Protein AF-A0A960R6N9-F1 (afdb_monomer)

Sequence (102 aa):
VTLDRIAWDPNTRTLSLKIHPSGDATFQTAFIGTRKGYDATKPKSENGIGEVFAKVEGTEASFQMPDDALYLRATVTSSARPENPSFPEQTQQAWIQPVGWR

Secondary structure (DSSP, 8-state):
--EEEEEEETTTTEEEEEEPP-TT--EEEEEEEEETT--TTS-TTTS-SSEEEEEEESSEEEEEPPTTEEEEEEEEEESSPPSS-SSTT---EEEEEEE---

Radius of gyration: 14.76 Å; Cα contacts (8 Å, |Δi|>4): 214; chains: 1; bounding box: 34×29×39 Å

Foldseek 3Di:
DAWPDWDADLVQQKTKTFADDDPPKKKKKFKWFAFAVFDPVDDPVRRRGGDGPDMDIDRIDMDHDDPRTQWIWMKMWICDCDPDDPDPPDTDMDIGDIDDHD

Nearest PDB structures (foldseek):
  5hx2-assembly1_A  TM=5.235E-01  e=4.083E-01  Tequatrovirus T4
  6hqc-assembly1_A  TM=3.796E-01  e=2.120E-01  Bacillus subtilis
  4l18-assembly2_E  TM=3.669E-01  e=1.515E+00  Mus musculus
  7yq6-assembly1_F  TM=4.331E-01  e=9.703E+00  Homo sapiens

pLDDT: mean 93.74, std 5.11, range [66.06, 98.5]

Structure (mmCIF, N/CA/C/O backbone):
data_AF-A0A960R6N9-F1
#
_entry.id   AF-A0A960R6N9-F1
#
loop_
_atom_site.group_PDB
_atom_site.id
_atom_site.type_symbol
_atom_site.label_atom_id
_atom_site.label_alt_id
_atom_site.label_comp_id
_atom_site.label_asym_id
_atom_site.label_entity_id
_atom_site.label_seq_id
_atom_site.pdbx_PDB_ins_code
_atom_site.Cartn_x
_atom_site.Cartn_y
_atom_site.Cartn_z
_atom_site.occupancy
_atom_site.B_iso_or_equiv
_atom_site.auth_seq_id
_atom_site.auth_comp_id
_atom_site.auth_asym_id
_atom_site.auth_atom_id
_atom_site.pdbx_PDB_model_num
ATOM 1 N N . VAL A 1 1 ? -3.388 -2.556 14.924 1.00 88.56 1 VAL A N 1
ATOM 2 C CA . VAL A 1 1 ? -3.905 -3.041 13.617 1.00 88.56 1 VAL A CA 1
ATOM 3 C C . VAL A 1 1 ? -3.670 -4.535 13.531 1.00 88.56 1 VAL A C 1
ATOM 5 O O . VAL A 1 1 ? -2.517 -4.947 13.572 1.00 88.56 1 VAL A O 1
ATOM 8 N N . THR A 1 2 ? -4.739 -5.317 13.410 1.00 93.12 2 THR A N 1
ATOM 9 C CA . THR A 1 2 ? -4.677 -6.778 13.254 1.00 93.12 2 THR A CA 1
ATOM 10 C C . THR A 1 2 ? -5.219 -7.146 11.878 1.00 93.12 2 THR A C 1
ATOM 12 O O . THR A 1 2 ? -6.208 -6.566 11.434 1.00 93.12 2 THR A O 1
ATOM 15 N N . LEU A 1 3 ? -4.552 -8.064 11.179 1.00 93.62 3 LEU A N 1
ATOM 16 C CA . LEU A 1 3 ? -4.947 -8.514 9.844 1.00 93.62 3 LEU A CA 1
ATOM 17 C C . LEU A 1 3 ? -5.488 -9.939 9.942 1.00 93.62 3 LEU A C 1
ATOM 19 O O . LEU A 1 3 ? -4.762 -10.838 10.357 1.00 93.62 3 LEU A O 1
ATOM 23 N N . ASP A 1 4 ? -6.738 -10.138 9.529 1.00 95.62 4 ASP A N 1
ATOM 24 C CA . ASP A 1 4 ? -7.363 -11.462 9.454 1.00 95.62 4 ASP A CA 1
ATOM 25 C C . ASP A 1 4 ? -6.848 -12.241 8.237 1.00 95.62 4 ASP A C 1
ATOM 27 O O . ASP A 1 4 ? -6.780 -13.471 8.244 1.00 95.62 4 ASP A O 1
ATOM 31 N N . ARG A 1 5 ? -6.502 -11.528 7.154 1.00 95.75 5 ARG A N 1
ATOM 32 C CA . ARG A 1 5 ? -6.022 -12.143 5.914 1.00 95.75 5 ARG A CA 1
ATOM 33 C C . ARG A 1 5 ? -5.099 -11.221 5.133 1.00 95.75 5 ARG A C 1
ATOM 35 O O . ARG A 1 5 ? -5.371 -10.033 4.987 1.00 95.75 5 ARG A O 1
ATOM 42 N N . ILE A 1 6 ? -4.072 -11.823 4.541 1.00 96.81 6 ILE A N 1
ATOM 43 C CA . ILE A 1 6 ? -3.242 -11.248 3.481 1.00 96.81 6 ILE A CA 1
ATOM 44 C C . ILE A 1 6 ? -3.156 -12.303 2.375 1.00 96.81 6 ILE A C 1
ATOM 46 O O . ILE A 1 6 ? -2.858 -13.462 2.657 1.00 96.81 6 ILE A O 1
ATOM 50 N N . ALA A 1 7 ? -3.446 -11.933 1.131 1.00 97.31 7 ALA A N 1
ATOM 51 C CA . ALA A 1 7 ? -3.391 -12.843 -0.007 1.00 97.31 7 ALA A CA 1
ATOM 52 C C . ALA A 1 7 ? -2.788 -12.153 -1.232 1.00 97.31 7 ALA A C 1
ATOM 54 O O . ALA A 1 7 ? -3.238 -11.080 -1.627 1.00 97.31 7 ALA A O 1
ATOM 55 N N . TRP A 1 8 ? -1.797 -12.801 -1.839 1.00 97.56 8 TRP A N 1
ATOM 56 C CA . TRP A 1 8 ? -1.219 -12.416 -3.121 1.00 97.56 8 TRP A CA 1
ATOM 57 C C . TRP A 1 8 ? -1.598 -13.453 -4.175 1.00 97.56 8 TRP A C 1
ATOM 59 O O . TRP A 1 8 ? -1.269 -14.630 -4.019 1.00 97.56 8 TRP A O 1
ATOM 69 N N . ASP A 1 9 ? -2.273 -13.016 -5.236 1.00 97.44 9 ASP A N 1
ATOM 70 C CA . ASP A 1 9 ? -2.517 -13.830 -6.424 1.00 97.44 9 ASP A CA 1
ATOM 71 C C . ASP A 1 9 ? -1.482 -13.472 -7.506 1.00 97.44 9 ASP A C 1
ATOM 73 O O . ASP A 1 9 ? -1.538 -12.373 -8.066 1.00 97.44 9 ASP A O 1
ATOM 77 N N . PRO A 1 10 ? -0.525 -14.364 -7.823 1.00 95.25 10 PRO A N 1
ATOM 78 C CA . PRO A 1 10 ? 0.489 -14.095 -8.835 1.00 95.25 10 PRO A CA 1
ATOM 79 C C . PRO A 1 10 ? -0.050 -14.115 -10.272 1.00 95.25 10 PRO A C 1
ATOM 81 O O . PRO A 1 10 ? 0.619 -13.573 -11.151 1.00 95.25 10 PRO A O 1
ATOM 84 N N . ASN A 1 11 ? -1.212 -14.728 -10.528 1.00 95.88 11 ASN A N 1
ATOM 85 C CA . ASN A 1 11 ? -1.798 -14.818 -11.868 1.00 95.88 11 ASN A CA 1
ATOM 86 C C . ASN A 1 11 ? -2.465 -13.500 -12.254 1.00 95.88 11 ASN A C 1
ATOM 88 O O . ASN A 1 11 ? -2.256 -12.999 -13.355 1.00 95.88 11 ASN A O 1
ATOM 92 N N . THR A 1 12 ? -3.233 -12.915 -11.333 1.00 96.69 12 THR A N 1
ATOM 93 C CA . THR A 1 12 ? -3.876 -11.609 -11.543 1.00 96.69 12 THR A CA 1
ATOM 94 C C . THR A 1 12 ? -3.006 -10.442 -11.086 1.00 96.69 12 THR A C 1
ATOM 96 O O . THR A 1 12 ? -3.320 -9.295 -11.394 1.00 96.69 12 THR A O 1
ATOM 99 N N . ARG A 1 13 ? -1.909 -10.724 -10.369 1.00 97.06 13 ARG A N 1
ATOM 100 C CA . ARG A 1 13 ? -1.037 -9.744 -9.704 1.00 97.06 13 ARG A CA 1
ATOM 101 C C . ARG A 1 13 ? -1.797 -8.907 -8.671 1.00 97.06 13 ARG A C 1
ATOM 103 O O . ARG A 1 13 ? -1.565 -7.708 -8.547 1.00 97.06 13 ARG A O 1
ATOM 110 N N . THR A 1 14 ? -2.709 -9.524 -7.924 1.00 98.12 14 THR A N 1
ATOM 111 C CA . THR A 1 14 ? -3.586 -8.816 -6.978 1.00 98.12 14 THR A CA 1
ATOM 112 C C . THR A 1 14 ? -3.169 -9.070 -5.535 1.00 98.12 14 THR A C 1
ATOM 114 O O . THR A 1 14 ? -3.086 -10.218 -5.099 1.00 98.12 14 THR A O 1
ATOM 117 N N . LEU A 1 15 ? -2.962 -7.996 -4.769 1.00 98.25 15 LEU A N 1
ATOM 118 C CA . LEU A 1 15 ? -2.781 -8.053 -3.318 1.00 98.25 15 LEU A CA 1
ATOM 119 C C . LEU A 1 15 ? -4.097 -7.686 -2.633 1.00 98.25 15 LEU A C 1
ATOM 121 O O . LEU A 1 15 ? -4.622 -6.596 -2.843 1.00 98.25 15 LEU A O 1
ATOM 125 N N . SER A 1 16 ? -4.603 -8.589 -1.796 1.00 98.06 16 SER A N 1
ATOM 126 C CA . SER A 1 16 ? -5.828 -8.395 -1.020 1.00 98.06 16 SER A CA 1
ATOM 127 C C . SER A 1 16 ? -5.568 -8.565 0.469 1.00 98.06 16 SER A C 1
ATOM 129 O O . SER A 1 16 ? -4.779 -9.418 0.885 1.00 98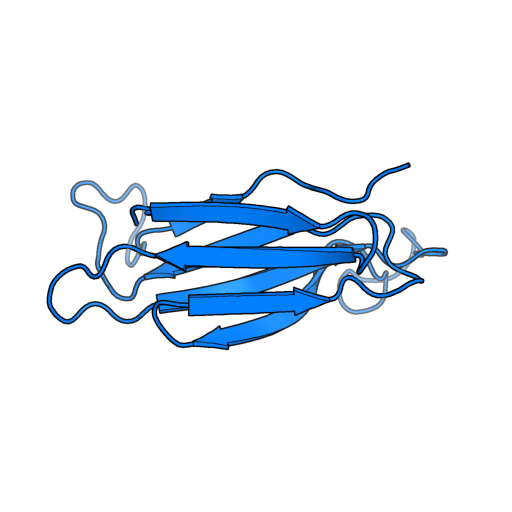.06 16 SER A O 1
ATOM 131 N N . LEU A 1 17 ? -6.258 -7.770 1.276 1.00 97.12 17 LEU A N 1
ATOM 132 C CA . LEU A 1 17 ? -6.141 -7.774 2.726 1.00 97.12 17 LEU A CA 1
ATOM 133 C C . LEU A 1 17 ? -7.491 -7.569 3.405 1.00 97.12 17 LEU A C 1
ATOM 135 O O . LEU A 1 17 ? -8.346 -6.828 2.919 1.00 97.12 17 LEU A O 1
ATOM 139 N N . LYS A 1 18 ? -7.642 -8.238 4.547 1.00 97.69 18 LYS A N 1
ATOM 140 C CA . LYS A 1 18 ? -8.769 -8.088 5.461 1.00 97.69 18 LYS A CA 1
ATOM 141 C C . LYS A 1 18 ? -8.244 -7.698 6.832 1.00 97.69 18 LYS A C 1
ATOM 143 O O . LYS A 1 18 ? -7.383 -8.380 7.390 1.00 97.69 18 LYS A O 1
ATOM 148 N N . ILE A 1 19 ? -8.746 -6.585 7.338 1.00 97.62 19 ILE A N 1
ATOM 149 C CA . ILE A 1 19 ? -8.372 -5.976 8.607 1.00 97.62 19 ILE A CA 1
ATOM 150 C C . ILE A 1 19 ? -9.442 -6.344 9.627 1.00 97.62 19 ILE A C 1
ATOM 152 O O . ILE A 1 19 ? -10.634 -6.178 9.366 1.00 97.62 19 ILE A O 1
ATOM 156 N N . HIS A 1 20 ? -9.005 -6.803 10.794 1.00 96.75 20 HIS A N 1
ATOM 157 C CA . HIS A 1 20 ? -9.897 -7.047 11.914 1.00 96.75 20 HIS A CA 1
ATOM 158 C C . HIS A 1 20 ? -10.482 -5.711 12.410 1.00 96.75 20 HIS A C 1
ATOM 160 O O . HIS A 1 20 ? -9.702 -4.811 12.753 1.00 96.75 20 HIS A O 1
ATOM 166 N N . PRO A 1 21 ? -11.818 -5.545 12.470 1.00 94.06 21 PRO A N 1
ATOM 167 C CA . PRO A 1 21 ? -12.430 -4.356 13.055 1.00 94.06 21 PRO A CA 1
ATOM 168 C C . PRO A 1 21 ? -11.982 -4.154 14.509 1.00 94.06 21 PRO A C 1
ATOM 170 O O . PRO A 1 21 ? -11.836 -5.112 15.259 1.00 94.06 21 PRO A O 1
ATOM 173 N N . SER A 1 22 ? -11.775 -2.905 14.927 1.00 90.94 22 SER A N 1
ATOM 174 C CA . SER A 1 22 ? -11.312 -2.583 16.282 1.00 90.94 22 SER A CA 1
ATOM 175 C C . SER A 1 22 ? -12.093 -1.396 16.838 1.00 90.94 22 SER A C 1
ATOM 177 O O . SER A 1 22 ? -11.641 -0.255 16.745 1.00 90.94 22 SER A O 1
ATOM 179 N N . GLY A 1 23 ? -13.270 -1.671 17.409 1.00 89.56 23 GLY A N 1
ATOM 180 C CA . GLY A 1 23 ? -14.215 -0.637 17.847 1.00 89.56 23 GLY A CA 1
ATOM 181 C C . GLY A 1 23 ? -14.593 0.302 16.697 1.00 89.56 23 GLY A C 1
ATOM 182 O O . GLY A 1 23 ? -14.814 -0.161 15.580 1.00 89.56 23 GLY A O 1
ATOM 183 N N . ASP A 1 24 ? -14.587 1.610 16.959 1.00 91.75 24 ASP A N 1
ATOM 184 C CA . ASP A 1 24 ? -14.914 2.662 15.980 1.00 91.75 24 ASP A CA 1
ATOM 185 C C . ASP A 1 24 ? -13.706 3.117 15.137 1.00 91.75 24 ASP A C 1
ATOM 187 O O . ASP A 1 24 ? -13.739 4.159 14.477 1.00 91.75 24 ASP A O 1
ATOM 191 N N . ALA A 1 25 ? -12.597 2.373 15.178 1.00 93.44 25 ALA A N 1
ATOM 192 C CA . ALA A 1 25 ? -11.406 2.731 14.426 1.00 93.44 25 ALA A CA 1
ATOM 193 C C . ALA A 1 25 ? -11.655 2.630 12.914 1.00 93.44 25 ALA A C 1
ATOM 195 O O . ALA A 1 25 ? -12.143 1.620 12.405 1.00 93.44 25 ALA A O 1
ATOM 196 N N . THR A 1 26 ? -11.240 3.660 12.182 1.00 95.44 26 THR A N 1
ATOM 197 C CA . THR A 1 26 ? -11.201 3.645 10.721 1.00 95.44 26 THR A CA 1
ATOM 198 C C . THR A 1 26 ? -9.820 3.217 10.251 1.00 95.44 26 THR A C 1
ATOM 200 O O . THR A 1 26 ? -8.827 3.334 10.978 1.00 95.44 26 THR A O 1
ATOM 203 N N . PHE A 1 27 ? -9.753 2.692 9.029 1.00 97.19 27 PHE A N 1
ATOM 204 C CA . PHE A 1 27 ? -8.516 2.203 8.440 1.00 97.19 27 PHE A CA 1
ATOM 205 C C . PHE A 1 27 ? -8.348 2.740 7.027 1.00 97.19 27 PHE A C 1
ATOM 207 O O . PHE A 1 27 ? -9.301 2.784 6.250 1.00 97.19 27 PHE A O 1
ATOM 214 N N . GLN A 1 28 ? -7.113 3.103 6.699 1.00 98.06 28 GLN A N 1
ATOM 215 C CA . GLN A 1 28 ? -6.687 3.422 5.347 1.00 98.06 28 GLN A CA 1
ATOM 216 C C . GLN A 1 28 ? -5.517 2.520 4.971 1.00 98.06 28 GLN A C 1
ATOM 218 O O . GLN A 1 28 ? -4.517 2.432 5.684 1.00 98.06 28 GLN A O 1
ATOM 223 N N . THR A 1 29 ? -5.631 1.880 3.819 1.00 98.44 29 THR A N 1
ATOM 224 C CA . THR A 1 29 ? -4.591 1.052 3.221 1.00 98.44 29 THR A CA 1
ATOM 225 C C . THR A 1 29 ? -3.962 1.807 2.066 1.00 98.44 29 THR A C 1
ATOM 227 O O . THR A 1 29 ? -4.656 2.164 1.119 1.00 98.44 29 THR A O 1
ATOM 230 N N . ALA A 1 30 ? -2.651 2.025 2.120 1.00 98.50 30 ALA A N 1
ATOM 231 C CA . ALA A 1 30 ? -1.873 2.557 1.009 1.00 98.50 30 ALA A CA 1
ATOM 232 C C . ALA A 1 30 ? -1.114 1.421 0.316 1.00 98.50 30 ALA A C 1
ATOM 234 O O . ALA A 1 30 ? -0.292 0.754 0.949 1.00 98.50 30 ALA A O 1
ATOM 235 N N . PHE A 1 31 ? -1.366 1.229 -0.976 1.00 98.25 31 PHE A N 1
ATOM 236 C CA . PHE A 1 31 ? -0.617 0.323 -1.842 1.00 98.25 31 PHE A CA 1
ATOM 237 C C . PHE A 1 31 ? 0.560 1.071 -2.455 1.00 98.25 31 PHE A C 1
ATOM 239 O O . PHE A 1 31 ? 0.382 2.123 -3.067 1.00 98.25 31 PHE A O 1
ATOM 246 N N . ILE A 1 32 ? 1.767 0.553 -2.245 1.00 97.94 32 ILE A N 1
ATOM 247 C CA . ILE A 1 32 ? 3.019 1.264 -2.499 1.00 97.94 32 ILE A CA 1
ATOM 248 C C . ILE A 1 32 ? 3.945 0.377 -3.322 1.00 97.94 32 ILE A C 1
ATOM 250 O O . ILE A 1 32 ? 4.075 -0.812 -3.033 1.00 97.94 32 ILE A O 1
ATOM 254 N N . GLY A 1 33 ? 4.641 0.948 -4.296 1.00 96.56 33 GLY A N 1
ATOM 255 C CA . GLY A 1 33 ? 5.650 0.226 -5.062 1.00 96.56 33 GLY A CA 1
ATOM 256 C C . GLY A 1 33 ? 6.647 1.145 -5.744 1.00 96.56 33 GLY A C 1
ATOM 257 O O . GLY A 1 33 ? 6.692 2.345 -5.487 1.00 96.56 33 GLY A O 1
ATOM 258 N N . THR A 1 34 ? 7.471 0.564 -6.607 1.00 96.31 34 THR A N 1
ATOM 259 C CA . THR A 1 34 ? 8.439 1.307 -7.421 1.00 96.31 34 THR A CA 1
ATOM 260 C C . THR A 1 34 ? 8.198 1.007 -8.892 1.00 96.31 34 THR A C 1
ATOM 262 O O . THR A 1 34 ? 8.028 -0.160 -9.247 1.00 96.31 34 THR A O 1
ATOM 265 N N . ARG A 1 35 ? 8.200 2.034 -9.745 1.00 94.56 35 ARG A N 1
ATOM 266 C CA . ARG A 1 35 ? 8.063 1.892 -11.203 1.00 94.56 35 ARG A CA 1
ATOM 267 C C . ARG A 1 35 ? 9.339 1.298 -11.816 1.00 94.56 35 ARG A C 1
ATOM 269 O O . ARG A 1 35 ? 10.456 1.586 -11.387 1.00 94.56 35 ARG A O 1
ATOM 276 N N . LYS A 1 36 ? 9.197 0.478 -12.852 1.00 92.31 36 LYS A N 1
ATOM 277 C CA . LYS A 1 36 ? 10.282 0.069 -13.747 1.00 92.31 36 LYS A CA 1
ATOM 278 C C . LYS A 1 36 ? 10.809 1.317 -14.449 1.00 92.31 36 LYS A C 1
ATOM 280 O O . LYS A 1 36 ? 10.031 2.174 -14.851 1.00 92.31 36 LYS A O 1
ATOM 285 N N . GLY A 1 37 ? 12.129 1.414 -14.591 1.00 90.00 37 GLY A N 1
ATOM 286 C CA . GLY A 1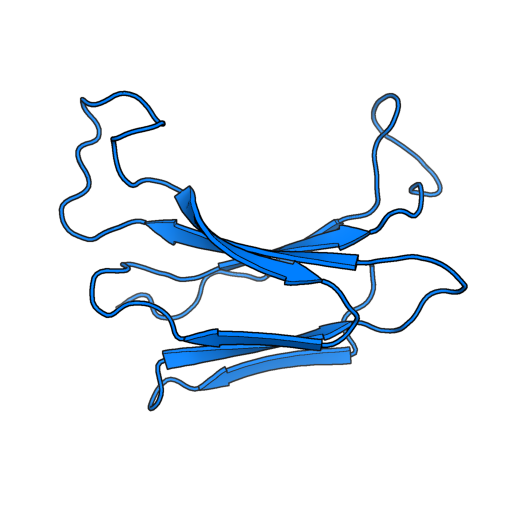 37 ? 12.760 2.609 -15.157 1.00 90.00 37 GLY A CA 1
ATOM 287 C C . GLY A 1 37 ? 12.744 3.824 -14.223 1.00 90.00 37 GLY A C 1
ATOM 288 O O . GLY A 1 37 ? 12.847 4.947 -14.707 1.00 90.00 37 GLY A O 1
ATOM 289 N N . TYR A 1 38 ? 12.606 3.608 -12.907 1.00 93.12 38 TYR A N 1
ATOM 290 C CA . TYR A 1 38 ? 12.784 4.660 -11.906 1.00 93.12 38 TYR A CA 1
ATOM 291 C C . TYR A 1 38 ? 14.126 5.383 -12.102 1.00 93.12 38 TYR A C 1
ATOM 293 O O . TYR A 1 38 ? 15.130 4.774 -12.477 1.00 93.12 38 TYR A O 1
ATOM 301 N N . ASP A 1 39 ? 14.150 6.680 -11.809 1.00 92.25 39 ASP A N 1
ATOM 302 C CA . ASP A 1 39 ? 15.341 7.515 -11.965 1.00 92.25 39 ASP A CA 1
ATOM 303 C C . ASP A 1 39 ? 15.782 8.047 -10.603 1.00 92.25 39 ASP A C 1
ATOM 305 O O . ASP A 1 39 ? 15.266 9.049 -10.113 1.00 92.25 39 ASP A O 1
ATOM 309 N N . ALA A 1 40 ? 16.758 7.377 -9.987 1.00 92.19 40 ALA A N 1
ATOM 310 C CA . ALA A 1 40 ? 17.272 7.753 -8.671 1.00 92.19 40 ALA A CA 1
ATOM 311 C C . ALA A 1 40 ? 17.913 9.153 -8.622 1.00 92.19 40 ALA A C 1
ATOM 313 O O . ALA A 1 40 ? 18.159 9.653 -7.526 1.00 92.19 40 ALA A O 1
ATOM 314 N N . THR A 1 41 ? 18.186 9.781 -9.771 1.00 95.31 41 THR A N 1
ATOM 315 C CA . THR A 1 41 ? 18.720 11.148 -9.827 1.00 95.31 41 THR A CA 1
ATOM 316 C C . THR A 1 41 ? 17.631 12.211 -9.667 1.00 95.31 41 THR A C 1
ATOM 318 O O . THR A 1 41 ? 17.934 13.352 -9.315 1.00 95.31 41 THR A O 1
ATOM 321 N N . LYS A 1 42 ? 16.357 11.846 -9.873 1.00 93.81 42 LYS A N 1
ATOM 322 C CA . LYS A 1 42 ? 15.216 12.754 -9.729 1.00 93.81 42 LYS A CA 1
ATOM 323 C C . LYS A 1 42 ? 14.769 12.918 -8.272 1.00 93.81 42 LYS A C 1
ATOM 325 O O . LYS A 1 42 ? 14.981 12.027 -7.440 1.00 93.81 42 LYS A O 1
ATOM 330 N N . PRO A 1 43 ? 14.074 14.026 -7.952 1.00 91.62 43 PRO A N 1
ATOM 331 C CA . PRO A 1 43 ? 13.404 14.192 -6.668 1.00 91.62 43 PRO A CA 1
ATOM 332 C C . PRO A 1 43 ? 12.433 13.043 -6.372 1.00 91.62 43 PRO A C 1
ATOM 334 O O . PRO A 1 43 ? 11.838 12.460 -7.276 1.00 91.62 43 PRO A O 1
ATOM 337 N N . LYS A 1 44 ? 12.210 12.748 -5.085 1.00 85.50 44 LYS A N 1
ATOM 338 C CA . LYS A 1 44 ? 11.322 11.661 -4.629 1.00 85.50 44 LYS A CA 1
ATOM 339 C C . LYS A 1 44 ? 9.896 11.741 -5.189 1.00 85.50 44 LYS A C 1
ATOM 341 O O . LYS A 1 44 ? 9.256 10.714 -5.372 1.00 85.50 44 LYS A O 1
ATOM 346 N N . SER A 1 45 ? 9.405 12.947 -5.462 1.00 86.06 45 SER A N 1
ATOM 347 C CA . SER A 1 45 ? 8.098 13.178 -6.088 1.00 86.06 45 SER A CA 1
ATOM 348 C C . SER A 1 45 ? 7.999 12.642 -7.519 1.00 86.06 45 SER A C 1
ATOM 350 O O . SER A 1 45 ? 6.894 12.425 -7.999 1.00 86.06 45 SER A O 1
ATOM 352 N N . GLU A 1 46 ? 9.129 12.435 -8.198 1.00 87.88 46 GLU A N 1
ATOM 353 C CA . GLU A 1 46 ? 9.198 12.165 -9.640 1.00 87.88 46 GLU A CA 1
ATOM 354 C C . GLU A 1 46 ? 10.078 10.960 -9.993 1.00 87.88 46 GLU A C 1
ATOM 356 O O . GLU A 1 46 ? 10.095 10.521 -11.142 1.00 87.88 46 GLU A O 1
ATOM 361 N N . ASN A 1 47 ? 10.822 10.413 -9.028 1.00 92.56 47 ASN A N 1
ATOM 362 C CA . ASN A 1 47 ? 11.733 9.304 -9.289 1.00 92.56 47 ASN A CA 1
ATOM 363 C C . ASN A 1 47 ? 11.038 7.947 -9.418 1.00 92.56 47 ASN A C 1
ATOM 365 O O . ASN A 1 47 ? 11.671 7.014 -9.893 1.00 92.56 47 ASN A O 1
ATOM 369 N N . GLY A 1 48 ? 9.769 7.825 -9.018 1.00 88.94 4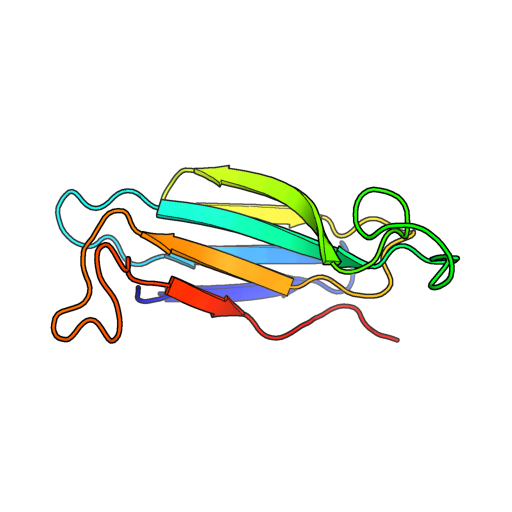8 GLY A N 1
ATOM 370 C CA . GLY A 1 48 ? 9.006 6.576 -9.088 1.00 88.94 48 GLY A CA 1
ATOM 371 C C . GLY A 1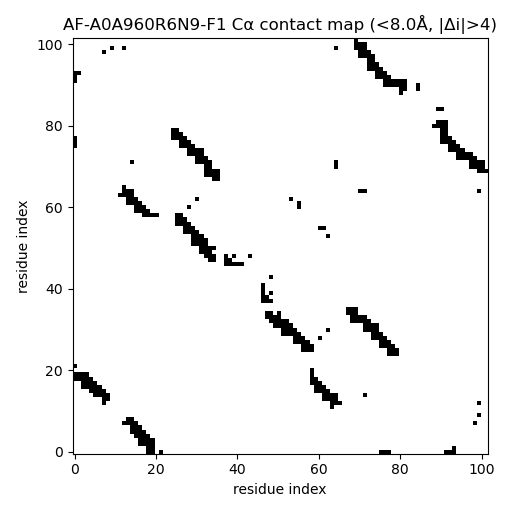 48 ? 9.378 5.541 -8.019 1.00 88.94 48 GLY A C 1
ATOM 372 O O . GLY A 1 48 ? 8.972 4.388 -8.145 1.00 88.94 48 GLY A O 1
ATOM 373 N N . ILE A 1 49 ? 10.141 5.914 -6.981 1.00 95.00 49 ILE A N 1
ATOM 374 C CA . ILE A 1 49 ? 10.531 5.042 -5.863 1.00 95.00 49 ILE A CA 1
ATOM 375 C C . ILE A 1 49 ? 9.556 5.210 -4.695 1.00 95.00 49 ILE A C 1
ATOM 377 O O . ILE A 1 49 ? 9.464 6.280 -4.093 1.00 95.00 49 ILE A O 1
ATOM 381 N N . GLY A 1 50 ? 8.890 4.122 -4.297 1.00 94.19 50 GLY A N 1
ATOM 382 C CA . GLY A 1 50 ? 7.954 4.148 -3.168 1.00 94.19 50 GLY A CA 1
ATOM 383 C C . GLY A 1 50 ? 6.712 5.004 -3.438 1.00 94.19 50 GLY A C 1
ATOM 384 O O . GLY A 1 50 ? 6.201 5.647 -2.521 1.00 94.19 50 GLY A O 1
ATOM 385 N N . GLU A 1 51 ? 6.253 5.013 -4.689 1.00 94.88 51 GLU A N 1
ATOM 386 C CA . GLU A 1 51 ? 5.024 5.659 -5.140 1.00 94.88 51 GLU A CA 1
ATOM 387 C C . GLU A 1 51 ? 3.806 5.001 -4.484 1.00 94.88 51 GLU A C 1
ATOM 389 O O . GLU A 1 51 ? 3.725 3.775 -4.391 1.00 94.88 51 GLU A O 1
ATOM 394 N N . VAL A 1 52 ? 2.843 5.813 -4.043 1.00 96.81 52 VAL A N 1
ATOM 395 C CA . VAL A 1 52 ? 1.535 5.330 -3.586 1.00 96.81 52 VAL A CA 1
ATOM 396 C C . VAL A 1 52 ? 0.637 5.169 -4.811 1.00 96.81 52 VAL A C 1
ATOM 398 O O . VAL A 1 52 ? 0.150 6.161 -5.343 1.00 96.81 52 VAL A O 1
ATOM 401 N N . PHE A 1 53 ? 0.396 3.932 -5.240 1.00 96.81 53 PHE A N 1
ATOM 402 C CA . PHE A 1 53 ? -0.444 3.645 -6.405 1.00 96.81 53 PHE A CA 1
ATOM 403 C C . PHE A 1 53 ? -1.936 3.807 -6.116 1.00 96.81 53 PHE A C 1
ATOM 405 O O . PHE A 1 53 ? -2.691 4.252 -6.976 1.00 96.81 53 PHE A O 1
ATOM 412 N N . ALA A 1 54 ? -2.370 3.432 -4.913 1.00 97.75 54 ALA A N 1
ATOM 413 C CA . ALA A 1 54 ? -3.764 3.538 -4.505 1.00 97.75 54 ALA A CA 1
ATOM 414 C C . ALA A 1 54 ? -3.897 3.672 -2.990 1.00 97.75 54 ALA A C 1
ATOM 416 O O . ALA A 1 54 ? -3.060 3.185 -2.223 1.00 97.75 54 ALA A O 1
AT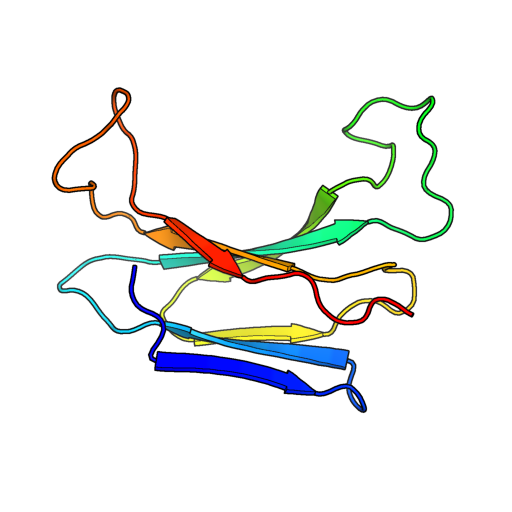OM 417 N N . LYS A 1 55 ? -4.995 4.303 -2.571 1.00 98.31 55 LYS A N 1
ATOM 418 C CA . LYS A 1 55 ? -5.457 4.339 -1.185 1.00 98.31 55 LYS A CA 1
ATOM 419 C C . LYS A 1 55 ? -6.875 3.791 -1.126 1.00 98.31 55 LYS A C 1
ATOM 421 O O . LYS A 1 55 ? -7.709 4.187 -1.932 1.00 98.31 55 LYS A O 1
ATOM 426 N N . VAL A 1 56 ? -7.128 2.893 -0.182 1.00 98.12 56 VAL A N 1
ATOM 427 C CA . VAL A 1 56 ? -8.442 2.280 0.039 1.00 98.12 56 VAL A CA 1
ATOM 428 C C . VAL A 1 56 ? -8.820 2.452 1.502 1.00 98.12 56 VAL A C 1
ATOM 430 O O . VAL A 1 56 ? -8.010 2.168 2.385 1.00 98.12 56 VAL A O 1
ATOM 433 N N . GLU A 1 57 ? -10.031 2.932 1.753 1.00 97.56 57 GLU A N 1
ATOM 434 C CA . GLU A 1 57 ? -10.588 3.072 3.097 1.00 97.56 57 GLU A CA 1
ATOM 435 C C . GLU A 1 57 ? -11.471 1.872 3.442 1.00 97.56 57 GLU A C 1
ATOM 437 O O . GLU A 1 57 ? -12.120 1.297 2.570 1.00 97.56 57 GLU A O 1
ATOM 442 N N . GLY A 1 58 ? -11.502 1.508 4.723 1.00 96.81 58 GLY A N 1
ATOM 443 C CA . GLY A 1 58 ? -12.317 0.409 5.236 1.00 96.81 58 GLY A CA 1
ATOM 444 C C . GLY A 1 58 ? -11.505 -0.812 5.665 1.00 96.81 58 GLY A C 1
ATOM 445 O O . GLY A 1 58 ? -10.277 -0.787 5.737 1.00 96.81 58 GLY A O 1
ATOM 446 N N . THR A 1 59 ? -12.218 -1.883 6.009 1.00 97.06 59 THR A N 1
ATOM 447 C CA . THR A 1 59 ? -11.647 -3.119 6.572 1.00 97.06 59 THR A CA 1
ATOM 448 C C . THR A 1 59 ? -11.240 -4.140 5.514 1.00 97.06 59 THR A C 1
ATOM 450 O O . THR A 1 59 ? -10.564 -5.116 5.830 1.00 97.06 59 THR A O 1
ATOM 453 N N . GLU A 1 60 ? -11.609 -3.922 4.256 1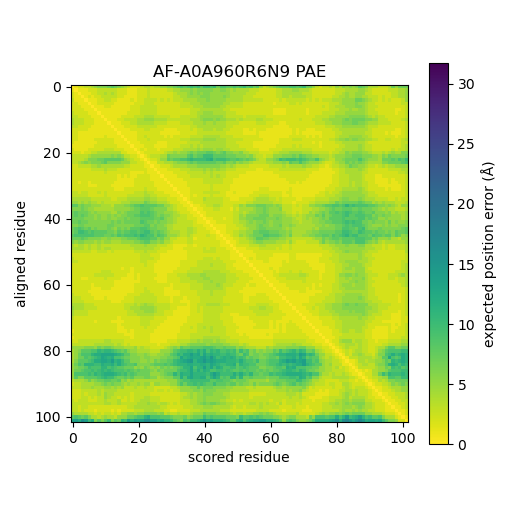.00 97.69 60 GLU A N 1
ATOM 454 C CA . GLU A 1 60 ? -11.225 -4.766 3.131 1.00 97.69 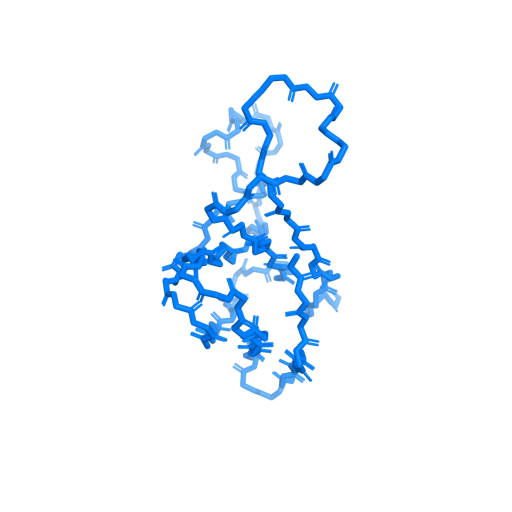60 GLU A CA 1
ATOM 455 C C . GLU A 1 60 ? -10.591 -3.895 2.052 1.00 97.69 60 GLU A C 1
ATOM 457 O O . GLU A 1 60 ? -11.130 -2.854 1.679 1.00 97.69 60 GLU A O 1
ATOM 462 N N . ALA A 1 61 ? -9.429 -4.313 1.556 1.00 97.81 61 ALA A N 1
ATOM 463 C CA . ALA A 1 61 ? -8.761 -3.626 0.464 1.00 97.81 61 ALA A CA 1
ATOM 464 C C . ALA A 1 61 ? -8.155 -4.627 -0.512 1.00 97.81 61 ALA A C 1
ATOM 466 O O . ALA A 1 61 ? -7.614 -5.665 -0.126 1.00 97.81 61 ALA A O 1
ATOM 467 N N . SER A 1 62 ? -8.224 -4.290 -1.793 1.00 98.00 62 SER A N 1
ATOM 468 C CA . SER A 1 62 ? -7.629 -5.073 -2.865 1.00 98.00 62 SER A CA 1
ATOM 469 C C . SER A 1 62 ? -7.085 -4.137 -3.929 1.00 98.00 62 SER A C 1
ATOM 471 O O . SER A 1 62 ? -7.699 -3.113 -4.230 1.00 98.00 62 SER A O 1
ATOM 473 N N . PHE A 1 63 ? -5.921 -4.470 -4.475 1.00 98.38 63 PHE A N 1
ATOM 474 C CA . PHE A 1 63 ? -5.310 -3.697 -5.543 1.00 98.38 63 PHE A CA 1
ATOM 475 C C . PHE A 1 63 ? -4.500 -4.590 -6.473 1.00 98.38 63 PHE A C 1
ATOM 477 O O . PHE A 1 63 ? -3.740 -5.459 -6.032 1.00 98.38 63 PHE A O 1
ATOM 484 N N . GLN A 1 64 ? -4.665 -4.351 -7.771 1.00 98.25 64 GLN A N 1
ATOM 485 C CA . GLN A 1 64 ? -3.899 -5.014 -8.811 1.00 98.25 64 GLN A CA 1
ATOM 486 C C . GLN A 1 64 ? -2.588 -4.260 -9.041 1.00 98.25 64 GLN A C 1
ATOM 488 O O . GLN A 1 64 ? -2.584 -3.076 -9.367 1.00 98.25 64 GLN A O 1
ATOM 493 N N . MET A 1 65 ? -1.468 -4.955 -8.864 1.00 97.31 65 MET A N 1
ATOM 494 C CA . MET A 1 65 ? -0.129 -4.428 -9.088 1.00 97.31 65 MET 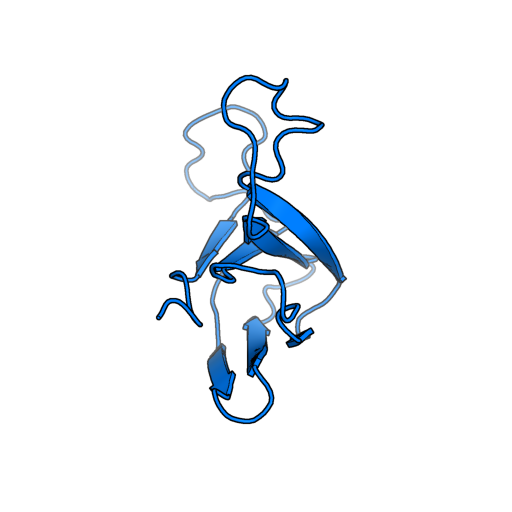A CA 1
ATOM 495 C C . MET A 1 65 ? 0.059 -4.069 -10.571 1.00 97.31 65 MET A C 1
ATOM 497 O O . MET A 1 65 ? -0.043 -4.966 -11.415 1.00 97.31 65 MET A O 1
ATOM 501 N N . PRO A 1 66 ? 0.409 -2.808 -10.891 1.00 96.62 66 PRO A N 1
ATOM 502 C CA . PRO A 1 66 ? 0.700 -2.387 -12.257 1.00 96.62 66 PRO A CA 1
ATOM 503 C C . PRO A 1 66 ? 1.780 -3.249 -12.922 1.00 96.62 66 PRO A C 1
ATOM 505 O O . PRO A 1 66 ? 2.691 -3.762 -12.261 1.00 96.62 66 PRO A O 1
ATOM 508 N N . ASP A 1 67 ? 1.714 -3.408 -14.242 1.00 95.25 67 ASP A N 1
ATOM 509 C CA . ASP A 1 67 ? 2.689 -4.205 -15.006 1.00 95.25 67 ASP A CA 1
ATOM 510 C C . ASP A 1 67 ? 4.092 -3.591 -14.999 1.00 95.25 67 ASP A C 1
ATOM 512 O O . ASP A 1 67 ? 5.112 -4.294 -15.051 1.00 95.25 67 ASP A O 1
ATOM 516 N N . ASP A 1 68 ? 4.144 -2.268 -14.890 1.00 95.12 68 ASP A N 1
ATOM 517 C CA . ASP A 1 68 ? 5.354 -1.478 -14.755 1.00 95.12 68 ASP A CA 1
ATOM 518 C C . ASP A 1 68 ? 5.807 -1.330 -13.297 1.00 95.12 68 ASP A C 1
ATOM 520 O O . ASP A 1 68 ? 6.805 -0.670 -13.059 1.00 95.12 68 ASP A O 1
ATOM 524 N N . ALA A 1 69 ? 5.158 -1.956 -12.313 1.00 96.00 69 ALA A N 1
ATOM 525 C CA . ALA A 1 69 ? 5.677 -1.995 -10.949 1.00 96.00 69 ALA A CA 1
ATOM 526 C C . ALA A 1 69 ? 6.721 -3.117 -10.782 1.00 96.00 69 ALA A C 1
ATOM 528 O O . ALA A 1 69 ? 6.550 -4.237 -11.273 1.00 96.00 69 ALA A O 1
ATOM 529 N N . LEU A 1 70 ? 7.802 -2.820 -10.057 1.00 95.75 70 LEU A N 1
ATOM 530 C CA . LEU A 1 70 ? 8.830 -3.784 -9.653 1.00 95.75 70 LEU A CA 1
ATOM 531 C C . LEU A 1 70 ? 8.365 -4.677 -8.499 1.00 95.75 70 LEU A C 1
ATOM 533 O O . LEU A 1 70 ? 8.668 -5.864 -8.464 1.00 95.75 70 LEU A O 1
ATOM 537 N N . TYR A 1 71 ? 7.629 -4.103 -7.553 1.00 96.31 71 TYR A N 1
ATOM 538 C CA . TYR A 1 71 ? 7.013 -4.804 -6.433 1.00 96.31 71 TYR A CA 1
ATOM 539 C C . TYR A 1 71 ? 5.780 -4.032 -5.967 1.00 96.31 71 TYR A C 1
ATOM 541 O O . TYR A 1 71 ? 5.621 -2.846 -6.277 1.00 96.31 71 TYR A O 1
ATOM 549 N N . LEU A 1 72 ? 4.952 -4.693 -5.165 1.00 97.62 72 LEU A N 1
ATOM 550 C CA . LEU A 1 72 ? 3.850 -4.080 -4.438 1.00 97.62 72 LEU A CA 1
ATOM 551 C C . LEU A 1 72 ? 3.968 -4.410 -2.950 1.00 97.62 72 LEU A C 1
ATOM 553 O O . LEU A 1 72 ? 4.204 -5.554 -2.582 1.00 97.62 72 LEU A O 1
ATOM 557 N N . ARG A 1 73 ? 3.783 -3.422 -2.082 1.00 97.38 73 ARG A N 1
ATOM 558 C CA . ARG A 1 73 ? 3.589 -3.599 -0.639 1.00 97.38 73 ARG A CA 1
ATOM 559 C C . ARG A 1 73 ? 2.378 -2.795 -0.194 1.00 97.38 73 ARG A C 1
ATOM 561 O O . ARG A 1 73 ? 1.887 -1.946 -0.936 1.00 97.38 73 ARG A O 1
ATOM 568 N N . ALA A 1 74 ? 1.931 -3.016 1.032 1.00 97.75 74 ALA A N 1
ATOM 569 C CA . ALA A 1 74 ? 0.860 -2.222 1.609 1.00 97.75 74 ALA A CA 1
ATOM 570 C C . ALA A 1 74 ? 1.206 -1.764 3.027 1.00 97.75 74 ALA A C 1
ATOM 572 O O . ALA A 1 74 ? 1.880 -2.467 3.784 1.00 97.75 74 ALA A O 1
ATOM 573 N N . THR A 1 75 ? 0.745 -0.569 3.374 1.00 98.00 75 THR A N 1
ATOM 574 C CA . THR A 1 75 ? 0.771 -0.048 4.741 1.00 98.00 75 THR A CA 1
ATOM 575 C C . THR A 1 75 ? -0.656 0.280 5.143 1.00 98.00 75 THR A C 1
ATOM 577 O O . THR A 1 75 ? -1.319 1.079 4.485 1.00 98.00 75 THR A O 1
ATOM 580 N N . VAL A 1 76 ? -1.121 -0.333 6.226 1.00 97.44 76 VAL A N 1
ATOM 581 C CA . VAL A 1 76 ? -2.424 -0.050 6.829 1.00 97.44 76 VAL A CA 1
ATOM 582 C C . VAL A 1 76 ? -2.211 0.924 7.976 1.00 97.44 76 VAL A C 1
ATOM 584 O O . VAL A 1 76 ? -1.367 0.673 8.833 1.00 97.44 76 VAL A O 1
ATOM 587 N N . THR A 1 77 ? -2.970 2.014 7.999 1.00 96.50 77 THR A N 1
ATOM 588 C CA . THR A 1 77 ? -2.980 3.014 9.073 1.00 96.50 77 THR A CA 1
ATOM 589 C C . THR A 1 77 ? -4.363 3.056 9.702 1.00 96.50 77 THR A C 1
ATOM 591 O O . THR A 1 77 ? -5.356 3.154 8.987 1.00 96.50 77 THR A O 1
ATOM 594 N N . SER A 1 78 ? -4.429 2.965 11.028 1.00 95.69 78 SER A N 1
ATOM 595 C CA . SER A 1 78 ? -5.667 3.113 11.795 1.00 95.69 78 SER A CA 1
ATOM 596 C C . SER A 1 78 ? -5.825 4.540 12.314 1.00 95.69 78 SER A C 1
ATOM 598 O O . SER A 1 78 ? -4.827 5.216 12.539 1.00 95.69 78 SER A O 1
ATOM 600 N N . SER A 1 79 ? -7.053 4.989 12.572 1.00 93.06 79 SER A N 1
ATOM 601 C CA . SER A 1 79 ? -7.297 6.208 13.356 1.00 93.06 79 SER A CA 1
ATOM 602 C C . SER A 1 79 ? -7.011 6.036 14.855 1.00 93.06 79 SER A C 1
ATOM 604 O O . SER A 1 79 ? -6.868 7.026 15.573 1.00 93.06 79 SER A O 1
ATOM 606 N N . ALA A 1 80 ? -6.906 4.796 15.343 1.00 90.12 80 ALA A N 1
ATOM 607 C CA . ALA A 1 80 ? -6.635 4.514 16.745 1.00 90.12 80 ALA A CA 1
ATOM 608 C C . ALA A 1 80 ? -5.195 4.879 17.138 1.00 90.12 80 ALA A C 1
ATOM 610 O O . ALA A 1 80 ? -4.233 4.631 16.397 1.00 90.12 80 ALA A O 1
ATOM 611 N N . ARG A 1 81 ? -5.039 5.408 18.356 1.00 86.38 81 ARG A N 1
ATOM 612 C CA . ARG A 1 81 ? -3.724 5.628 18.969 1.00 86.38 81 ARG A CA 1
ATOM 613 C C . ARG A 1 81 ? -3.119 4.290 19.430 1.00 86.38 81 ARG A C 1
ATOM 615 O O . ARG A 1 81 ? -3.855 3.392 19.849 1.00 86.38 81 ARG A O 1
ATOM 622 N N . PRO A 1 82 ? -1.795 4.104 19.325 1.00 82.12 82 PRO A N 1
ATOM 623 C CA . PRO A 1 82 ? -1.118 2.983 19.957 1.00 82.12 82 PRO A CA 1
ATOM 624 C C . PRO A 1 82 ? -1.130 3.171 21.478 1.00 82.12 82 PRO A C 1
ATOM 626 O O . PRO A 1 82 ? -1.131 4.298 21.968 1.00 82.12 82 PRO A O 1
ATOM 629 N N . GLU A 1 83 ? -1.122 2.062 22.215 1.00 82.50 83 GLU A N 1
ATOM 630 C CA . GLU A 1 83 ? -1.111 2.075 23.685 1.00 82.50 83 GLU A CA 1
ATOM 631 C C . GLU A 1 83 ? 0.148 2.755 24.243 1.00 82.50 83 GLU A C 1
ATOM 633 O O . GLU A 1 83 ? 0.073 3.512 25.206 1.00 82.50 83 GLU A O 1
ATOM 638 N N . ASN A 1 84 ? 1.293 2.546 23.588 1.00 82.75 84 ASN A N 1
ATOM 639 C CA . ASN A 1 84 ? 2.564 3.162 23.950 1.00 82.75 84 ASN A CA 1
ATOM 640 C C . ASN A 1 84 ? 3.199 3.851 22.725 1.00 82.75 84 ASN A C 1
ATOM 642 O O . ASN A 1 84 ? 3.931 3.207 21.965 1.00 82.75 84 ASN A O 1
ATOM 646 N N . PRO A 1 85 ? 2.867 5.128 22.462 1.00 84.31 85 PRO A N 1
ATOM 647 C CA . PRO A 1 85 ? 3.414 5.868 21.332 1.00 84.31 85 PRO A CA 1
ATOM 648 C C . PRO A 1 85 ? 4.894 6.204 21.549 1.00 84.31 85 PRO A C 1
ATOM 650 O O . PRO A 1 85 ? 5.293 6.682 22.606 1.00 84.31 85 PRO A O 1
ATOM 653 N N . SER A 1 86 ? 5.707 6.025 20.510 1.00 85.44 86 SER A N 1
ATOM 654 C CA . SER A 1 86 ? 7.111 6.455 20.495 1.00 85.44 86 SER A CA 1
ATOM 655 C C . SER A 1 86 ? 7.271 7.949 20.190 1.00 85.44 86 SER A C 1
ATOM 657 O O . SER A 1 86 ? 8.316 8.525 20.480 1.00 85.44 86 SER A O 1
ATOM 659 N N . PHE A 1 87 ? 6.258 8.581 19.592 1.00 87.06 87 PHE A N 1
ATOM 660 C CA . PHE A 1 87 ? 6.243 10.008 19.269 1.00 87.06 87 PHE A CA 1
ATOM 661 C C . PHE A 1 87 ? 4.822 10.590 19.356 1.00 87.06 87 PHE A C 1
ATOM 663 O O . PHE A 1 87 ? 3.844 9.837 19.270 1.00 87.06 87 PHE A O 1
ATOM 670 N N . PRO A 1 88 ? 4.684 11.919 19.533 1.00 84.31 88 PRO A N 1
ATOM 671 C CA . PRO A 1 88 ? 3.380 12.571 19.595 1.00 84.31 88 PRO A CA 1
ATOM 672 C C . PRO A 1 88 ? 2.524 12.253 18.365 1.00 84.31 88 PRO A C 1
ATOM 674 O O . PRO A 1 88 ? 3.031 12.202 17.248 1.00 84.31 88 PRO A O 1
ATOM 677 N N . GLU A 1 89 ? 1.224 12.040 18.586 1.00 84.31 89 GLU A N 1
ATOM 678 C CA . GLU A 1 89 ? 0.216 11.819 17.530 1.00 84.31 89 GLU A CA 1
ATOM 679 C C . GLU A 1 89 ? 0.426 10.576 16.650 1.00 84.31 89 GLU A C 1
ATOM 681 O O . GLU A 1 89 ? -0.235 10.420 15.623 1.00 84.31 89 GLU A O 1
ATOM 686 N N . GLN A 1 90 ? 1.287 9.644 17.070 1.00 86.00 90 GLN A N 1
ATOM 687 C CA . GLN A 1 90 ? 1.427 8.358 16.400 1.00 86.00 90 GLN A CA 1
ATOM 688 C C . GLN A 1 90 ? 0.082 7.623 16.338 1.00 86.00 90 GLN A C 1
ATOM 690 O O . GLN A 1 90 ? -0.663 7.563 17.317 1.00 86.00 90 GLN A O 1
ATOM 695 N N . THR A 1 91 ? -0.193 7.000 15.197 1.00 90.94 91 THR A N 1
ATOM 696 C CA . THR A 1 91 ? -1.314 6.079 15.013 1.00 90.94 91 THR A CA 1
ATOM 697 C C . THR A 1 91 ? -0.824 4.651 14.814 1.00 90.94 91 THR A C 1
ATOM 699 O O . THR A 1 91 ? 0.340 4.400 14.489 1.00 90.94 91 THR A O 1
ATOM 702 N N . GLN A 1 92 ? -1.707 3.678 15.040 1.00 91.69 92 GLN A N 1
ATOM 703 C CA . GLN A 1 92 ? -1.355 2.281 14.817 1.00 91.69 92 GLN A CA 1
ATOM 704 C C . GLN A 1 92 ? -1.188 1.990 13.322 1.00 91.69 92 GLN A C 1
ATOM 706 O O . GLN A 1 92 ? -2.038 2.358 12.508 1.00 91.69 92 GLN A O 1
ATOM 711 N N . GLN A 1 93 ? -0.136 1.251 12.969 1.00 93.94 93 GLN A N 1
ATOM 712 C CA . GLN A 1 93 ? 0.128 0.835 11.594 1.00 93.94 93 GLN A CA 1
ATOM 713 C C . GLN A 1 93 ? 0.505 -0.645 11.501 1.00 93.94 93 GLN A C 1
ATOM 715 O O . GLN A 1 93 ? 1.077 -1.205 12.433 1.00 93.94 93 GLN A O 1
ATOM 720 N N . ALA A 1 94 ? 0.207 -1.264 10.358 1.00 93.88 94 ALA A N 1
ATOM 721 C CA . ALA A 1 94 ? 0.703 -2.587 9.983 1.00 93.88 94 ALA A CA 1
ATOM 722 C C . ALA A 1 94 ? 1.341 -2.534 8.594 1.00 93.88 94 ALA A C 1
ATOM 724 O O . ALA A 1 94 ? 0.819 -1.891 7.680 1.00 93.88 94 ALA A O 1
ATOM 725 N N . TRP A 1 95 ? 2.494 -3.183 8.448 1.00 95.19 95 TRP A N 1
ATOM 726 C CA . TRP A 1 95 ? 3.265 -3.203 7.208 1.00 95.19 95 TRP A CA 1
ATOM 727 C C . TRP A 1 95 ? 3.223 -4.606 6.616 1.00 95.19 95 TRP A C 1
ATOM 729 O O . TRP A 1 95 ? 3.570 -5.580 7.282 1.00 95.19 95 TRP A O 1
ATOM 739 N N . ILE A 1 96 ? 2.806 -4.697 5.359 1.00 95.00 96 ILE A N 1
ATOM 740 C CA . ILE A 1 96 ? 2.787 -5.946 4.605 1.00 95.00 9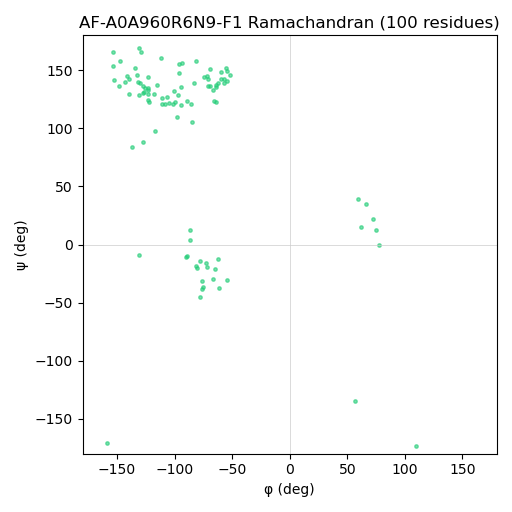6 ILE A CA 1
ATOM 741 C C . ILE A 1 96 ? 4.082 -6.053 3.797 1.00 95.00 96 ILE A C 1
ATOM 743 O O . ILE A 1 96 ? 4.523 -5.076 3.185 1.00 95.00 96 ILE A O 1
ATOM 747 N N . GLN A 1 97 ? 4.698 -7.239 3.820 1.00 92.62 97 GLN A N 1
ATOM 748 C CA . GLN A 1 97 ? 5.929 -7.521 3.081 1.00 92.62 97 GLN A CA 1
ATOM 749 C C . GLN A 1 97 ? 5.724 -7.324 1.564 1.00 92.62 97 GLN A C 1
ATOM 751 O O . GLN A 1 97 ? 4.619 -7.555 1.066 1.00 92.62 97 GLN A O 1
ATOM 756 N N . PRO A 1 98 ? 6.761 -6.902 0.818 1.00 95.62 98 PRO A N 1
ATOM 757 C CA . PRO A 1 98 ? 6.679 -6.767 -0.633 1.00 95.62 98 PRO A CA 1
ATOM 758 C C . PRO A 1 98 ? 6.349 -8.088 -1.342 1.00 95.62 98 PRO A C 1
ATOM 760 O O . PRO A 1 98 ? 6.856 -9.146 -0.975 1.00 95.62 98 PRO A O 1
ATOM 763 N N . VAL A 1 99 ? 5.543 -8.009 -2.399 1.00 96.69 99 VAL A N 1
ATOM 764 C CA . VAL A 1 99 ? 5.167 -9.121 -3.283 1.00 96.69 99 VAL A CA 1
ATOM 765 C C . VAL A 1 99 ? 5.381 -8.749 -4.752 1.00 96.69 99 VAL A C 1
ATOM 767 O O . VAL A 1 99 ? 5.578 -7.582 -5.096 1.00 96.69 99 VAL A O 1
ATOM 770 N N . GLY A 1 100 ? 5.353 -9.755 -5.629 1.00 91.75 100 GLY A N 1
ATOM 771 C CA . GLY A 1 100 ? 5.401 -9.565 -7.083 1.00 91.75 100 GLY A CA 1
ATOM 772 C C . GLY A 1 100 ? 6.781 -9.252 -7.669 1.00 91.75 100 GLY A C 1
ATOM 773 O O . GLY A 1 100 ? 6.886 -9.138 -8.890 1.00 91.75 100 GLY A O 1
ATOM 774 N N . TRP A 1 101 ? 7.821 -9.166 -6.833 1.00 87.25 101 TRP A N 1
ATOM 775 C CA . TRP A 1 101 ? 9.209 -9.069 -7.286 1.00 87.25 101 TRP A CA 1
ATOM 776 C C . TRP A 1 101 ? 9.624 -10.341 -8.034 1.00 87.25 101 TRP A C 1
ATOM 778 O O . TRP A 1 101 ? 9.333 -11.454 -7.584 1.00 87.25 101 TRP A O 1
ATOM 788 N N . ARG A 1 102 ? 10.299 -10.170 -9.170 1.00 66.06 102 ARG A N 1
ATOM 789 C CA . ARG A 1 102 ? 10.898 -11.233 -9.980 1.00 66.06 102 ARG A CA 1
ATOM 790 C C . ARG A 1 102 ? 12.231 -10.766 -10.533 1.00 66.06 102 ARG A C 1
ATOM 792 O O . ARG A 1 102 ? 12.307 -9.574 -10.901 1.00 66.06 102 ARG A O 1
#

Mean predicted aligned error: 3.69 Å

Solvent-accessible surface area (backbone atoms only — not comparable to full-atom values): 5875 Å² total; per-residue (Å²): 109,53,70,77,42,77,48,76,41,83,87,76,36,30,46,36,40,33,42,53,86,57,84,92,49,50,35,40,36,38,35,31,27,28,42,64,87,49,38,89,89,46,59,75,95,72,13,36,61,69,37,73,79,45,76,41,68,52,52,59,44,74,50,66,55,57,90,56,40,48,32,38,28,39,39,38,39,36,72,40,67,47,95,78,62,94,52,90,90,46,52,23,62,41,79,48,76,74,40,81,63,128